Protein AF-A0A0E3SNM4-F1 (afdb_monomer)

Secondary structure (DSSP, 8-state):
----EEEEEEEETTEEEEEEEETTEEEEEEE-HHHHHHHHHHHHHHHHHHHHHHHTTT-

Organism: NCBI:txid1434104

Mean predicted aligned error: 5.65 Å

Foldseek 3Di:
DPQDWDWDWDDDPQWIWIWTDGPPDIDIDTHHPVRVVVVVVVVVVVVVVVVVVVVVVVD

Radius of gyration: 15.2 Å; Cα contacts (8 Å, |Δi|>4): 60; chains: 1; bounding box: 20×44×34 Å

Solvent-accessible surface area (backbone atoms only — not comparable to full-atom values): 3494 Å² total; per-residue (Å²): 130,79,73,60,71,46,77,48,76,52,78,55,91,83,26,44,33,39,38,43,34,56,57,93,46,75,48,78,48,77,26,46,66,67,54,46,52,54,50,52,50,56,52,51,54,53,50,52,53,50,55,54,59,51,54,70,72,76,113

pLDDT: mean 90.11, std 13.24, range [47.06, 98.5]

Nearest PDB structures (foldseek):
  7qiz-assembly1_m  TM=6.612E-01  e=4.098E-01  Solanum lycopersicum
  9cai-assembly1_Ck  TM=6.707E-01  e=6.314E-01  Caenorhabditis elegans
  6xu6-assembly1_Ck  TM=6.691E-01  e=5.936E-01  Drosophila melanogaster
  7oxx-assembly1_A  TM=7.272E-01  e=8.084E-01  Homo sapiens
  2ltr-assembly1_A  TM=5.277E-01  e=1.499E+00  Caenorhabditis elegans

Structure (mmCIF, N/CA/C/O backbone):
data_AF-A0A0E3SNM4-F1
#
_entry.id   AF-A0A0E3SNM4-F1
#
loop_
_atom_site.group_PDB
_atom_site.id
_atom_site.type_symbol
_atom_site.label_atom_id
_atom_site.label_alt_id
_atom_site.label_comp_id
_atom_site.label_asym_id
_atom_site.label_entity_id
_atom_site.label_seq_id
_atom_site.pdbx_PDB_ins_code
_atom_site.Cartn_x
_atom_site.Cartn_y
_atom_site.Cartn_z
_atom_site.occupancy
_atom_site.B_iso_or_equiv
_atom_site.auth_seq_id
_atom_site.auth_comp_id
_atom_site.auth_asym_id
_atom_site.auth_atom_id
_atom_site.pdbx_PDB_model_num
ATOM 1 N N . MET A 1 1 ? 10.864 -4.424 -24.694 1.00 47.06 1 MET A N 1
ATOM 2 C CA . MET A 1 1 ? 10.639 -5.011 -23.362 1.00 47.06 1 MET A CA 1
ATOM 3 C C . MET A 1 1 ? 9.429 -4.314 -22.795 1.00 47.06 1 MET A C 1
ATOM 5 O O . MET A 1 1 ? 9.401 -3.090 -22.833 1.00 47.06 1 MET A O 1
ATOM 9 N N . ASP A 1 2 ? 8.408 -5.073 -22.423 1.00 54.00 2 ASP A N 1
ATOM 10 C CA . ASP A 1 2 ? 7.186 -4.519 -21.851 1.00 54.00 2 ASP A CA 1
ATOM 11 C C . ASP A 1 2 ? 7.532 -3.942 -20.471 1.00 54.00 2 ASP A C 1
ATOM 13 O O . ASP A 1 2 ? 7.872 -4.673 -19.546 1.00 54.00 2 ASP A O 1
ATOM 17 N N . THR A 1 3 ? 7.567 -2.616 -20.358 1.00 61.47 3 THR A N 1
ATOM 18 C CA . THR A 1 3 ? 7.853 -1.887 -19.111 1.00 61.47 3 THR A CA 1
ATOM 19 C C . THR A 1 3 ? 6.593 -1.787 -18.250 1.00 61.47 3 THR A C 1
ATOM 21 O O . THR A 1 3 ? 6.295 -0.731 -17.687 1.00 61.47 3 THR A O 1
ATOM 24 N N . SER A 1 4 ? 5.787 -2.848 -18.219 1.00 73.69 4 SER A N 1
ATOM 25 C CA . SER A 1 4 ? 4.500 -2.847 -17.541 1.00 73.69 4 SER A CA 1
ATOM 26 C C . SER A 1 4 ? 4.722 -2.738 -16.036 1.00 73.69 4 SER A C 1
ATOM 28 O O . SER A 1 4 ? 5.285 -3.640 -15.413 1.00 73.69 4 SER A O 1
ATOM 30 N N . ARG A 1 5 ? 4.283 -1.625 -15.447 1.00 84.50 5 ARG A N 1
ATOM 31 C CA . ARG A 1 5 ? 4.165 -1.511 -13.993 1.00 84.50 5 ARG A CA 1
ATOM 32 C C . ARG A 1 5 ? 2.965 -2.326 -13.548 1.00 84.50 5 ARG A C 1
ATOM 34 O O . ARG A 1 5 ? 1.876 -2.147 -14.089 1.00 84.50 5 ARG A O 1
ATOM 41 N N . ASN A 1 6 ? 3.166 -3.178 -12.555 1.00 93.06 6 ASN A N 1
ATOM 42 C CA . ASN A 1 6 ? 2.097 -3.957 -11.954 1.00 93.06 6 ASN A CA 1
ATOM 43 C C . ASN A 1 6 ? 2.097 -3.737 -10.443 1.00 93.06 6 ASN A C 1
ATOM 45 O O . ASN A 1 6 ? 3.159 -3.715 -9.825 1.00 93.06 6 ASN A O 1
ATOM 49 N N . ILE A 1 7 ? 0.913 -3.567 -9.859 1.00 94.75 7 ILE A N 1
ATOM 50 C CA . ILE A 1 7 ? 0.741 -3.490 -8.409 1.00 94.75 7 ILE A CA 1
ATOM 51 C C . ILE A 1 7 ? -0.279 -4.550 -8.017 1.00 94.75 7 ILE A C 1
ATOM 53 O O . ILE A 1 7 ? -1.425 -4.509 -8.462 1.00 94.75 7 ILE A O 1
ATOM 57 N N . VAL A 1 8 ? 0.138 -5.491 -7.175 1.00 96.00 8 VAL A N 1
ATOM 58 C CA . VAL A 1 8 ? -0.712 -6.562 -6.650 1.00 96.00 8 VAL A CA 1
ATOM 59 C C . VAL A 1 8 ? -0.850 -6.382 -5.148 1.00 96.00 8 VAL A C 1
ATOM 61 O O . VAL A 1 8 ? 0.138 -6.162 -4.450 1.00 96.00 8 VAL A O 1
ATOM 64 N N . VAL A 1 9 ? -2.078 -6.488 -4.647 1.00 96.69 9 VAL A N 1
ATOM 65 C CA . VAL A 1 9 ? -2.375 -6.456 -3.213 1.00 96.69 9 VAL A CA 1
ATOM 66 C C . VAL A 1 9 ? -3.117 -7.733 -2.847 1.00 96.69 9 VAL A C 1
ATOM 68 O O . VAL A 1 9 ? -4.181 -8.010 -3.400 1.00 96.69 9 VAL A O 1
ATOM 71 N N . ASP A 1 10 ? -2.566 -8.510 -1.920 1.00 97.31 10 ASP A N 1
ATOM 72 C CA . ASP A 1 10 ? -3.156 -9.765 -1.454 1.00 97.31 10 ASP A CA 1
ATOM 73 C C . ASP A 1 10 ? -2.972 -9.984 0.059 1.00 97.31 10 ASP A C 1
ATOM 75 O O . ASP A 1 10 ? -2.428 -9.143 0.784 1.00 97.31 10 ASP A O 1
ATOM 79 N N . ILE A 1 11 ? -3.513 -11.099 0.559 1.00 96.12 11 ILE A N 1
ATOM 80 C CA . ILE A 1 11 ? -3.421 -11.495 1.966 1.00 96.12 11 ILE A CA 1
ATOM 81 C C . ILE A 1 11 ? -2.401 -12.624 2.089 1.00 96.12 11 ILE A C 1
ATOM 83 O O . ILE A 1 11 ? -2.621 -13.733 1.601 1.00 96.12 11 ILE A O 1
ATOM 87 N N . GLU A 1 12 ? -1.325 -12.374 2.832 1.00 94.31 12 GLU A N 1
ATOM 88 C CA . GLU A 1 12 ? -0.348 -13.392 3.202 1.00 94.31 12 GLU A CA 1
ATOM 89 C C . GLU A 1 12 ? -0.441 -13.655 4.711 1.00 94.31 12 GLU A C 1
ATOM 91 O O . GLU A 1 12 ? 0.066 -12.893 5.539 1.00 94.31 12 GLU A O 1
ATOM 96 N N . ARG A 1 13 ? -1.102 -14.758 5.084 1.00 92.81 13 ARG A N 1
ATOM 97 C CA . ARG A 1 13 ? -1.409 -15.115 6.482 1.00 92.81 13 ARG A CA 1
ATOM 98 C C . ARG A 1 13 ? -2.227 -14.018 7.178 1.00 92.81 13 ARG A C 1
ATOM 100 O O . ARG A 1 13 ? -3.413 -13.883 6.914 1.00 92.81 13 ARG A O 1
ATOM 107 N N . ASN A 1 14 ? -1.606 -13.261 8.082 1.00 94.06 14 ASN A N 1
ATOM 108 C CA . ASN A 1 14 ? -2.211 -12.165 8.841 1.00 94.06 14 ASN A CA 1
ATOM 109 C C . ASN A 1 14 ? -1.665 -10.785 8.429 1.00 94.06 14 ASN A C 1
ATOM 111 O O . ASN A 1 14 ? -1.796 -9.819 9.183 1.00 94.06 14 ASN A O 1
ATOM 115 N N . ARG A 1 15 ? -1.017 -10.701 7.263 1.00 97.19 15 ARG A N 1
ATOM 116 C CA . ARG A 1 15 ? -0.437 -9.479 6.704 1.00 97.19 15 ARG A CA 1
ATOM 117 C C . ARG A 1 15 ? -1.100 -9.147 5.369 1.00 97.19 15 ARG A C 1
ATOM 119 O O . ARG A 1 15 ? -1.455 -10.046 4.610 1.00 97.19 15 ARG A O 1
ATOM 126 N N . VAL A 1 16 ? -1.219 -7.857 5.081 1.00 98.06 16 VAL A N 1
ATOM 127 C CA . VAL A 1 16 ? -1.481 -7.360 3.727 1.00 98.06 16 VAL A CA 1
ATOM 128 C C . VAL A 1 16 ? -0.141 -7.313 3.012 1.00 98.06 16 VAL A C 1
ATOM 13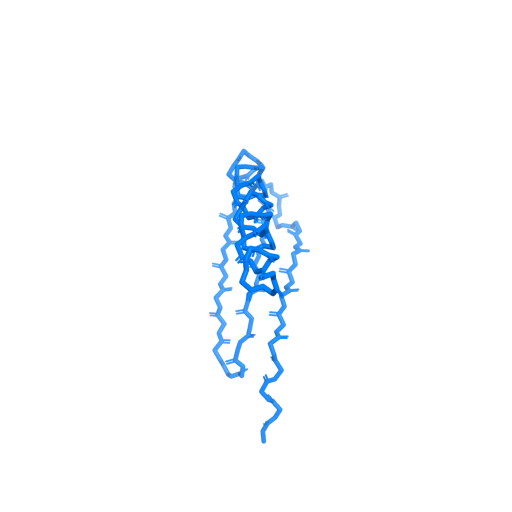0 O O . VAL A 1 16 ? 0.800 -6.701 3.521 1.00 98.06 16 VAL A O 1
ATOM 133 N N . ARG A 1 17 ? -0.032 -7.970 1.864 1.00 98.12 17 ARG A N 1
ATOM 134 C CA . ARG A 1 17 ? 1.168 -7.938 1.036 1.00 98.12 17 ARG A CA 1
ATOM 135 C C . ARG A 1 17 ? 0.896 -7.092 -0.197 1.00 98.12 17 ARG A C 1
ATOM 137 O O . ARG A 1 17 ? -0.103 -7.289 -0.880 1.00 98.12 17 ARG A O 1
ATOM 144 N N . ILE A 1 18 ? 1.799 -6.158 -0.454 1.00 97.50 18 ILE A N 1
ATOM 145 C CA . ILE A 1 18 ? 1.809 -5.308 -1.637 1.00 97.50 18 ILE A CA 1
ATOM 146 C C . ILE A 1 18 ? 3.05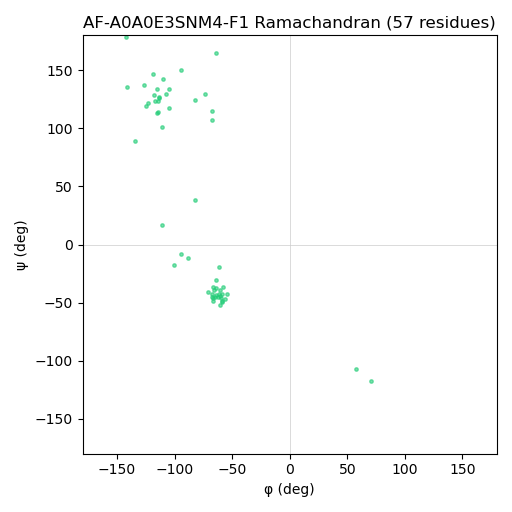0 -5.688 -2.433 1.00 97.50 18 ILE A C 1
ATOM 148 O O . ILE A 1 18 ? 4.148 -5.710 -1.879 1.00 97.50 18 ILE A O 1
ATOM 152 N N . VAL A 1 19 ? 2.864 -6.001 -3.708 1.00 96.31 19 VAL A N 1
ATOM 153 C CA . VAL A 1 19 ? 3.938 -6.288 -4.655 1.00 96.31 19 VAL A CA 1
ATOM 154 C C . VAL A 1 19 ? 3.895 -5.227 -5.741 1.00 96.31 19 VAL A C 1
ATOM 156 O O . VAL A 1 19 ? 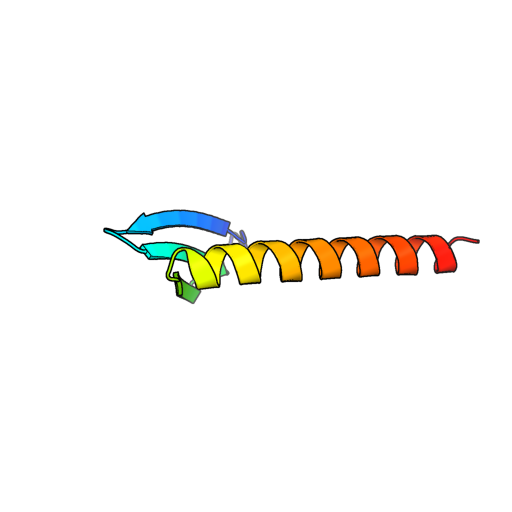2.854 -5.043 -6.372 1.00 96.31 19 VAL A O 1
ATOM 159 N N . ILE A 1 20 ? 5.004 -4.523 -5.940 1.00 95.44 20 ILE A N 1
ATOM 160 C CA . ILE A 1 20 ? 5.177 -3.525 -6.994 1.00 95.44 20 ILE A CA 1
ATOM 161 C C . ILE A 1 20 ? 6.260 -4.045 -7.933 1.00 95.44 20 ILE A C 1
ATOM 163 O O . ILE A 1 20 ? 7.420 -4.141 -7.546 1.00 95.44 20 ILE A O 1
ATOM 167 N N . SER A 1 21 ? 5.885 -4.369 -9.166 1.00 94.38 21 SER A N 1
ATOM 168 C CA . SER A 1 21 ? 6.811 -4.874 -10.184 1.00 94.38 21 SER A CA 1
ATOM 169 C C . SER A 1 21 ? 7.116 -3.782 -11.214 1.00 94.38 21 SER A C 1
ATOM 171 O O . SER A 1 21 ? 6.199 -3.118 -11.716 1.00 94.38 21 SER A O 1
ATOM 173 N N . HIS A 1 22 ? 8.396 -3.606 -11.555 1.00 90.06 22 HIS A N 1
ATOM 174 C CA .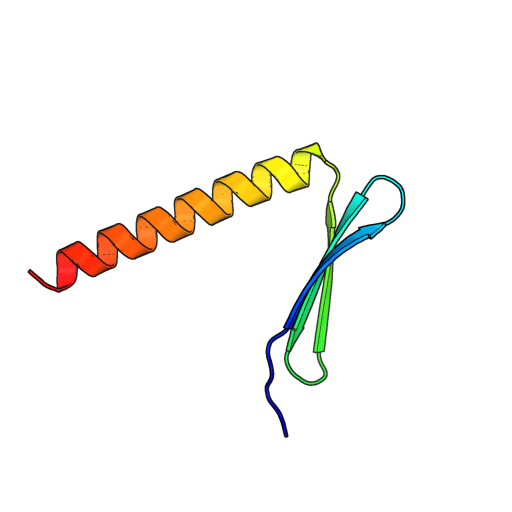 HIS A 1 22 ? 8.866 -2.670 -12.577 1.00 90.06 22 HIS A CA 1
ATOM 175 C C . HIS A 1 22 ? 9.904 -3.315 -13.510 1.00 90.06 22 HIS A C 1
ATOM 177 O O . HIS A 1 22 ? 11.112 -3.232 -13.308 1.00 90.06 22 HIS A O 1
ATOM 183 N N . GLY A 1 23 ? 9.423 -3.929 -14.594 1.00 86.88 23 GLY A N 1
ATOM 184 C CA . GLY A 1 23 ? 10.288 -4.684 -15.502 1.00 86.88 23 GLY A CA 1
ATOM 185 C C . GLY A 1 23 ? 10.777 -5.969 -14.835 1.00 86.88 23 GLY A C 1
ATOM 186 O O . GLY A 1 23 ? 9.960 -6.828 -14.520 1.00 86.88 23 GLY A O 1
ATOM 187 N N . GLU A 1 24 ? 12.090 -6.098 -14.640 1.00 86.94 24 GLU A N 1
ATOM 188 C CA . GLU A 1 24 ? 12.705 -7.258 -13.967 1.00 86.94 24 GLU A CA 1
ATOM 189 C C . GLU A 1 24 ? 12.808 -7.094 -12.443 1.00 86.94 24 GLU A C 1
ATOM 191 O O . GLU A 1 24 ? 13.078 -8.064 -11.737 1.00 86.94 24 GLU A O 1
ATOM 196 N N . ASP A 1 25 ? 12.575 -5.888 -11.933 1.00 92.12 25 ASP A N 1
ATOM 197 C CA . ASP A 1 25 ? 12.676 -5.586 -10.512 1.00 92.12 25 ASP A CA 1
ATOM 198 C C . ASP A 1 25 ? 11.315 -5.704 -9.809 1.00 92.12 25 ASP A C 1
ATOM 200 O O . ASP A 1 25 ? 10.251 -5.432 -10.382 1.00 92.12 25 ASP A O 1
ATOM 204 N N . GLU A 1 26 ? 11.360 -6.059 -8.526 1.00 93.69 26 GLU A N 1
ATOM 205 C CA . GLU A 1 26 ? 10.184 -6.216 -7.679 1.00 93.69 26 GLU A CA 1
ATOM 206 C C . GLU A 1 26 ? 10.442 -5.704 -6.259 1.00 93.69 26 GLU A C 1
ATOM 208 O O . GLU A 1 26 ? 11.453 -6.027 -5.632 1.00 93.69 26 GLU A O 1
ATOM 213 N N . GLU A 1 27 ? 9.475 -4.960 -5.724 1.00 95.69 27 GLU A N 1
ATOM 214 C CA . GLU A 1 27 ? 9.421 -4.570 -4.320 1.00 95.69 27 GLU A CA 1
ATOM 215 C C . GLU A 1 27 ? 8.231 -5.241 -3.631 1.00 95.69 27 GLU A C 1
ATOM 217 O O . GLU A 1 27 ? 7.082 -5.109 -4.059 1.00 95.69 27 GLU A O 1
ATOM 222 N N . ILE A 1 28 ? 8.499 -5.942 -2.526 1.00 95.75 28 ILE A N 1
ATOM 223 C CA . ILE A 1 28 ? 7.475 -6.599 -1.708 1.00 95.75 28 ILE A CA 1
ATOM 224 C C . ILE A 1 28 ? 7.421 -5.933 -0.338 1.00 95.75 28 ILE A C 1
ATOM 226 O O . ILE A 1 28 ? 8.395 -5.946 0.416 1.00 95.75 28 ILE A O 1
ATOM 230 N N . ILE A 1 29 ? 6.243 -5.443 0.035 1.00 96.88 29 ILE A N 1
ATOM 231 C CA . ILE A 1 29 ? 5.979 -4.841 1.340 1.00 96.88 29 ILE A CA 1
ATOM 232 C C . ILE A 1 29 ? 4.920 -5.676 2.060 1.00 96.88 29 ILE A C 1
ATOM 234 O O . ILE A 1 29 ? 3.854 -5.953 1.515 1.00 96.88 29 ILE A O 1
ATOM 238 N N . LYS A 1 30 ? 5.200 -6.080 3.304 1.00 97.81 30 LYS A N 1
ATOM 239 C CA . LYS A 1 30 ? 4.265 -6.836 4.153 1.00 97.81 30 LYS A CA 1
ATOM 240 C C . LYS A 1 30 ? 3.853 -5.998 5.352 1.00 97.81 30 LYS A C 1
ATOM 242 O O . LYS A 1 30 ? 4.661 -5.729 6.235 1.00 97.81 30 LYS A O 1
AT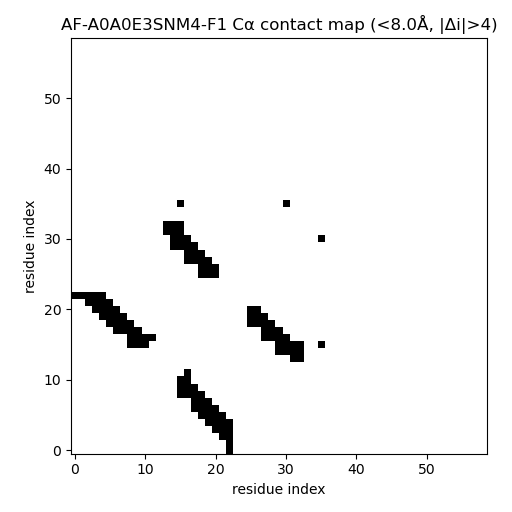OM 247 N N . LEU A 1 31 ? 2.580 -5.640 5.404 1.00 98.12 31 LEU A N 1
ATOM 248 C CA . LEU A 1 31 ? 2.005 -4.738 6.393 1.00 98.12 31 LEU A CA 1
ATOM 249 C C . LEU A 1 31 ? 1.088 -5.504 7.342 1.00 98.12 31 LEU A C 1
ATOM 251 O O . LEU A 1 31 ? 0.368 -6.421 6.950 1.00 98.12 31 LEU A O 1
ATOM 255 N N . SER A 1 32 ? 1.093 -5.135 8.617 1.00 98.06 32 SER A N 1
ATOM 256 C CA . SER A 1 32 ? -0.032 -5.448 9.501 1.00 98.06 32 SER A CA 1
ATOM 257 C C . SER A 1 32 ? -1.296 -4.730 9.018 1.00 98.06 32 SER A C 1
ATOM 259 O O . SER A 1 32 ? -1.232 -3.780 8.241 1.00 98.06 32 SER A O 1
ATOM 261 N N . ILE A 1 33 ? -2.464 -5.144 9.514 1.00 96.50 33 ILE A N 1
ATOM 262 C CA . ILE A 1 33 ? -3.731 -4.466 9.197 1.00 96.50 33 ILE A CA 1
ATOM 263 C C . ILE A 1 33 ? -3.703 -2.983 9.598 1.00 96.50 33 ILE A C 1
ATOM 265 O O . ILE A 1 33 ? -4.263 -2.151 8.888 1.00 96.50 33 ILE A O 1
ATOM 269 N N . ALA A 1 34 ? -3.052 -2.642 10.715 1.00 97.81 34 ALA A N 1
ATOM 270 C CA . ALA A 1 34 ? -2.931 -1.256 11.162 1.00 97.81 34 ALA A CA 1
ATOM 271 C C . ALA A 1 34 ? -2.067 -0.429 10.198 1.00 97.81 34 ALA A C 1
ATOM 273 O O . ALA A 1 34 ? -2.504 0.624 9.744 1.00 97.81 34 ALA A O 1
ATOM 274 N N . GLU A 1 35 ? -0.892 -0.943 9.823 1.00 98.44 35 GLU A N 1
ATOM 275 C CA . GLU A 1 35 ? 0.009 -0.281 8.868 1.00 98.44 35 GLU A CA 1
ATOM 276 C C . GLU A 1 35 ? -0.624 -0.161 7.473 1.00 98.44 35 GLU A C 1
ATOM 278 O O . GLU A 1 35 ? -0.477 0.862 6.816 1.00 98.44 35 GLU A O 1
ATOM 283 N N . ALA A 1 36 ? -1.378 -1.171 7.028 1.00 97.56 36 ALA A N 1
ATOM 284 C CA . ALA A 1 36 ? -2.076 -1.133 5.744 1.00 97.56 36 ALA A CA 1
ATOM 285 C C . ALA A 1 36 ? -3.179 -0.062 5.710 1.00 97.56 36 ALA A C 1
ATOM 287 O O . ALA A 1 36 ? -3.342 0.621 4.702 1.00 97.56 36 ALA A O 1
ATOM 288 N N . ARG A 1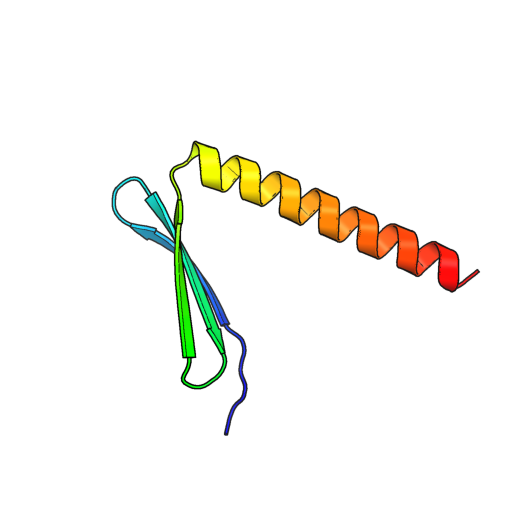 37 ? -3.922 0.110 6.812 1.00 98.00 37 ARG A N 1
ATOM 289 C CA . ARG A 1 37 ? -4.935 1.172 6.941 1.00 98.00 37 ARG A CA 1
ATOM 290 C C . ARG A 1 37 ? -4.306 2.561 6.967 1.00 98.00 37 ARG A C 1
ATOM 292 O O . ARG A 1 37 ? -4.822 3.463 6.318 1.00 98.00 37 ARG A O 1
ATOM 299 N N . ASP A 1 38 ? -3.202 2.716 7.691 1.00 98.44 38 ASP A N 1
ATOM 300 C CA . ASP A 1 38 ? -2.443 3.969 7.730 1.00 98.44 38 ASP A CA 1
ATOM 301 C C . ASP A 1 38 ? -1.888 4.328 6.341 1.00 98.44 38 ASP A C 1
ATOM 303 O O . ASP A 1 38 ? -2.061 5.454 5.874 1.00 98.44 38 ASP A O 1
ATOM 307 N N . LEU A 1 39 ? -1.311 3.352 5.627 1.00 97.69 39 LEU A N 1
ATOM 308 C CA . LEU A 1 39 ? -0.842 3.548 4.255 1.00 97.69 39 LEU A CA 1
ATOM 309 C C . LEU A 1 39 ? -1.983 3.944 3.309 1.00 97.69 39 LEU A C 1
ATOM 311 O O . LEU A 1 39 ? -1.811 4.870 2.521 1.00 97.69 39 LEU A O 1
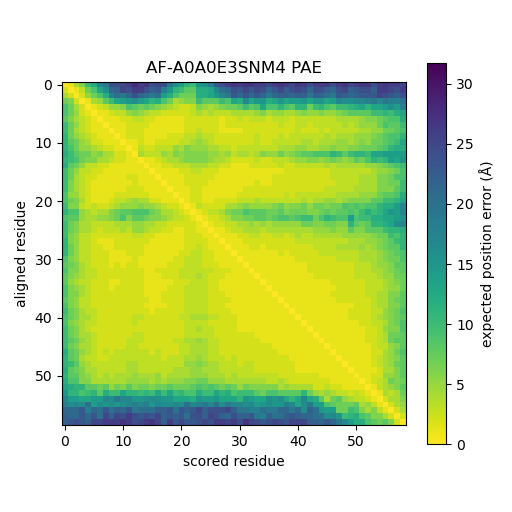ATOM 315 N N . LEU A 1 40 ? -3.143 3.283 3.397 1.00 97.62 40 LEU A N 1
ATOM 316 C CA . LEU A 1 40 ? -4.314 3.616 2.583 1.00 97.62 40 LEU A CA 1
ATOM 317 C C . LEU A 1 40 ? -4.729 5.083 2.758 1.00 97.62 40 LEU A C 1
ATOM 319 O O . LEU A 1 40 ? -4.941 5.763 1.757 1.00 97.62 40 LEU A O 1
ATOM 323 N N . SER A 1 41 ? -4.805 5.569 4.004 1.00 98.31 41 SER A N 1
ATOM 324 C CA . SER A 1 41 ? -5.141 6.972 4.286 1.00 98.31 41 SER A CA 1
ATOM 325 C C . SER A 1 41 ? -4.113 7.914 3.669 1.00 98.31 41 SER A C 1
ATOM 327 O O . SER A 1 41 ? -4.469 8.777 2.879 1.00 98.31 41 SER A O 1
ATOM 329 N N . LYS A 1 42 ? -2.821 7.692 3.939 1.00 98.50 42 LYS A N 1
ATOM 330 C CA . LYS A 1 42 ? -1.743 8.560 3.442 1.00 98.50 42 LYS A CA 1
ATOM 331 C C . LYS A 1 42 ? -1.690 8.626 1.918 1.00 98.50 42 LYS A C 1
ATOM 333 O O . LYS A 1 42 ? -1.421 9.690 1.362 1.00 98.50 42 LYS A O 1
ATOM 338 N N . VAL A 1 43 ? -1.921 7.500 1.241 1.00 97.75 43 VAL A N 1
ATOM 339 C CA . VAL A 1 43 ? -1.981 7.458 -0.226 1.00 97.75 43 VAL A CA 1
ATOM 340 C C . VAL A 1 43 ? -3.191 8.239 -0.731 1.00 97.75 43 VAL A C 1
ATOM 342 O O . VAL A 1 43 ? -3.023 9.044 -1.642 1.00 97.75 43 VAL A O 1
ATOM 345 N N . ALA A 1 44 ? -4.373 8.045 -0.138 1.00 97.81 44 ALA A N 1
ATOM 346 C CA . ALA A 1 44 ? -5.578 8.782 -0.519 1.00 97.81 44 ALA A CA 1
ATOM 347 C C . ALA A 1 44 ? -5.389 10.298 -0.348 1.00 97.81 44 ALA A C 1
ATOM 349 O O . ALA A 1 44 ? -5.579 11.038 -1.311 1.00 97.81 44 ALA A O 1
ATOM 350 N N . ASP A 1 45 ? -4.903 10.730 0.819 1.00 98.06 45 ASP A N 1
ATOM 351 C CA . ASP A 1 45 ? -4.636 12.139 1.127 1.00 98.06 45 ASP A CA 1
ATOM 352 C C . ASP A 1 45 ? -3.632 12.744 0.126 1.00 98.06 45 ASP A C 1
ATOM 354 O O . ASP A 1 45 ? -3.828 13.837 -0.397 1.00 98.06 45 ASP A O 1
ATOM 358 N N . THR A 1 46 ? -2.568 12.005 -0.213 1.00 98.06 46 THR A N 1
ATOM 359 C CA . THR A 1 46 ? -1.546 12.470 -1.170 1.00 98.06 46 THR A CA 1
ATOM 360 C C . THR A 1 46 ? -2.095 12.602 -2.595 1.00 98.06 46 THR A C 1
ATOM 362 O O . THR A 1 46 ? -1.694 13.508 -3.332 1.00 98.06 46 THR A O 1
ATOM 365 N N . VAL A 1 47 ? -2.984 11.694 -3.010 1.00 97.38 47 VAL A N 1
ATOM 366 C CA . VAL A 1 47 ? -3.638 11.757 -4.326 1.00 97.38 47 VAL A CA 1
ATOM 367 C C . VAL A 1 47 ? -4.583 12.954 -4.388 1.00 97.38 47 VAL A C 1
ATOM 369 O O . VAL A 1 47 ? -4.523 13.710 -5.356 1.00 97.38 47 VAL A O 1
ATOM 372 N N . GLU A 1 48 ? -5.389 13.171 -3.349 1.00 96.62 48 GLU A N 1
ATOM 373 C CA . GLU A 1 48 ? -6.288 14.324 -3.265 1.00 96.62 48 GLU A CA 1
ATOM 374 C C . GLU A 1 48 ? -5.505 15.647 -3.334 1.00 96.62 48 GLU A C 1
ATOM 376 O O . GLU A 1 48 ? -5.798 16.506 -4.170 1.00 96.62 48 GLU A O 1
ATOM 381 N N . ASP A 1 49 ? -4.436 15.773 -2.544 1.00 96.44 49 ASP A N 1
ATOM 382 C CA . ASP A 1 49 ? -3.521 16.918 -2.573 1.00 96.44 49 ASP A CA 1
ATOM 383 C C . ASP A 1 49 ? -2.964 17.185 -3.981 1.00 96.44 49 ASP A C 1
ATOM 385 O O . ASP A 1 49 ? -2.839 18.335 -4.419 1.00 96.44 49 ASP A O 1
ATOM 389 N N . TYR A 1 50 ? -2.589 16.125 -4.703 1.00 95.25 50 TYR A N 1
ATOM 390 C CA . TYR A 1 50 ? -2.076 16.237 -6.065 1.00 95.25 50 TYR A CA 1
ATOM 391 C C . TYR A 1 50 ? -3.142 16.773 -7.029 1.00 95.25 50 TYR A C 1
ATOM 393 O O . TYR A 1 50 ? -2.856 17.671 -7.831 1.00 95.25 50 TYR A O 1
ATOM 401 N N . GLU A 1 51 ? -4.365 16.250 -6.951 1.00 93.62 51 GLU A N 1
ATOM 402 C CA . GLU A 1 51 ? -5.478 16.658 -7.810 1.00 93.62 51 GLU A CA 1
ATOM 403 C C . GLU A 1 51 ? -5.872 18.118 -7.576 1.00 93.62 51 GLU A C 1
ATOM 405 O O . GLU A 1 51 ? -6.004 18.879 -8.542 1.00 93.62 51 GLU A O 1
ATOM 410 N N . GLN A 1 52 ? -5.946 18.546 -6.313 1.00 93.00 52 GLN A N 1
ATOM 411 C CA . GLN A 1 52 ? -6.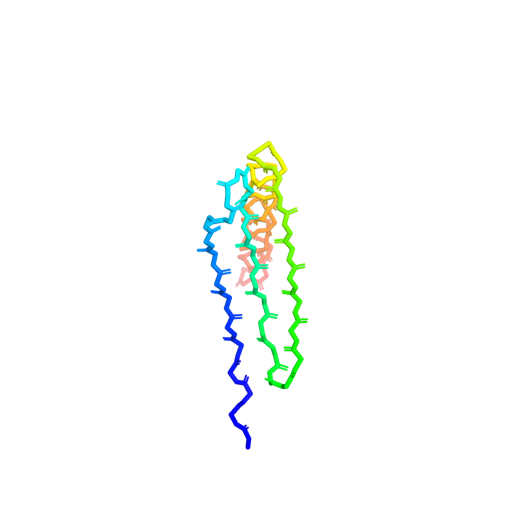213 19.939 -5.952 1.00 93.00 52 GLN A CA 1
ATOM 412 C C . GLN A 1 52 ? -5.136 20.882 -6.513 1.00 93.00 52 GLN A C 1
ATOM 414 O O . GLN A 1 52 ? -5.444 21.887 -7.157 1.00 93.00 52 GLN A O 1
ATOM 419 N N . ARG A 1 53 ? -3.847 20.539 -6.362 1.00 91.12 53 ARG A N 1
ATOM 420 C CA . ARG A 1 53 ? -2.735 21.351 -6.901 1.00 91.12 53 ARG A CA 1
ATOM 421 C C . ARG A 1 53 ? -2.733 21.426 -8.424 1.00 91.12 53 ARG A C 1
ATOM 423 O O . ARG A 1 53 ? -2.254 22.411 -8.986 1.00 91.12 53 ARG A O 1
ATOM 430 N N . LYS A 1 54 ? -3.213 20.384 -9.103 1.00 84.12 54 LYS A N 1
ATOM 431 C CA . LYS A 1 54 ? -3.344 20.383 -10.561 1.00 84.12 54 LYS A CA 1
ATOM 432 C C . LYS A 1 54 ? -4.466 21.318 -11.012 1.00 84.12 54 LYS A C 1
ATOM 434 O O . LYS A 1 54 ? -4.254 22.044 -11.977 1.00 84.12 54 LYS A O 1
ATOM 439 N N . GLN A 1 55 ? -5.605 21.339 -10.316 1.00 74.00 55 GLN A N 1
ATOM 440 C CA . GLN A 1 55 ? -6.709 22.258 -10.622 1.00 74.00 55 GLN A CA 1
ATOM 441 C C . GLN A 1 55 ? -6.291 23.727 -10.486 1.00 74.00 55 GLN A C 1
ATOM 443 O O . GLN A 1 55 ? -6.538 24.506 -11.397 1.00 74.00 55 GLN A O 1
ATOM 448 N N . VAL A 1 56 ? -5.543 24.079 -9.434 1.00 69.81 56 VAL A N 1
ATOM 449 C CA . VAL A 1 56 ? -5.029 25.450 -9.211 1.00 69.81 56 VAL A CA 1
ATOM 450 C C . VAL A 1 56 ? -4.093 25.949 -10.328 1.00 69.81 56 VAL A C 1
ATOM 452 O O . VAL A 1 56 ? -3.865 27.144 -10.444 1.00 69.81 56 VAL A O 1
ATOM 455 N N . ARG A 1 57 ? -3.516 25.059 -11.147 1.00 60.41 57 ARG A N 1
ATOM 456 C CA . ARG A 1 57 ? -2.597 25.423 -12.245 1.00 60.41 57 ARG A CA 1
ATOM 457 C C . ARG A 1 57 ? -3.272 25.569 -13.613 1.00 60.41 57 ARG A C 1
ATOM 459 O O . ARG A 1 57 ? -2.576 25.903 -14.569 1.00 60.41 57 ARG A O 1
ATOM 466 N N . ILE A 1 58 ? -4.550 25.204 -13.732 1.00 58.72 58 ILE A N 1
ATOM 467 C CA . ILE A 1 58 ? -5.306 25.250 -14.997 1.00 58.72 58 ILE A CA 1
ATOM 468 C C . ILE A 1 58 ? -6.211 26.498 -15.066 1.00 58.72 58 ILE A C 1
ATOM 470 O O . ILE A 1 58 ? -6.589 26.883 -16.172 1.00 58.72 58 ILE A O 1
ATOM 474 N N . ASP A 1 59 ? -6.492 27.140 -13.927 1.00 50.44 59 ASP A N 1
ATOM 475 C CA . ASP A 1 59 ? -7.007 28.521 -13.835 1.00 50.44 59 ASP A CA 1
ATOM 476 C C . ASP A 1 59 ? -5.868 29.556 -13.921 1.00 50.44 59 ASP A C 1
ATOM 478 O O . ASP A 1 59 ? -6.117 30.670 -14.441 1.00 50.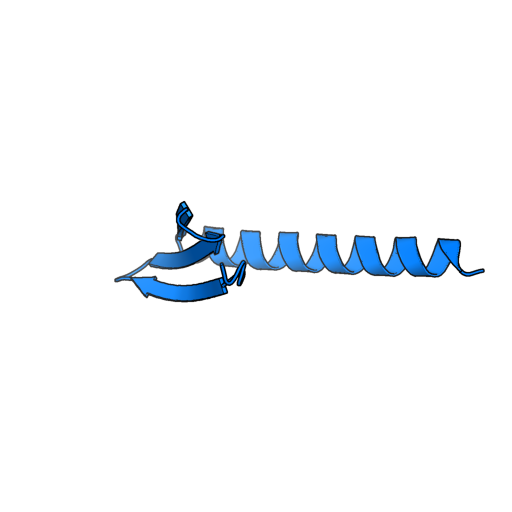44 59 ASP A O 1
#

Sequence (59 aa):
MDTSRNIVVDIERNRVRIVISHGEDEEIIKLSIAEARDLLSKVADTVEDYEQRKQVRID